Protein AF-A0A1E5G460-F1 (afdb_monomer_lite)

pLDDT: mean 75.81, std 13.48, range [31.16, 93.88]

Secondary structure (DSSP, 8-state):
--HHHHHHHTS------TTS---------PEEEEETTEEEEESSSEEEETTEEEE--S--SSPPP------HHHHHHHHHHHHHHHHHPPP-TT-PPPPHHHHHTS-HHHHHHHHHHHHTTTTTT-HHHHHHHHHHHHHHHSB-TT-TTSS--BGGGGT---------

Radius of gyration: 31.38 Å; chains: 1; bounding box: 75×72×68 Å

Organism: NCBI:txid766136

InterPro domains:
  IPR010809 Flagellar hook-associated protein 2, C-terminal [PF07195] (28-165)
  IPR040026 Flagellar hook-associated protein 2 [PTHR30288] (18-164)

Structure (mmCIF, N/CA/C/O backbone):
data_AF-A0A1E5G460-F1
#
_entry.id   AF-A0A1E5G460-F1
#
loop_
_atom_site.group_PDB
_atom_site.id
_atom_site.type_symbol
_atom_site.label_atom_id
_atom_site.label_alt_id
_atom_site.label_comp_id
_atom_site.label_asym_id
_atom_site.label_entity_id
_atom_site.label_seq_id
_atom_site.pdbx_PDB_ins_code
_atom_site.Cartn_x
_atom_site.Cartn_y
_atom_site.Cartn_z
_atom_site.occupancy
_atom_site.B_iso_or_equiv
_atom_site.auth_seq_id
_atom_site.auth_comp_id
_atom_site.auth_asym_id
_atom_site.auth_atom_id
_atom_site.pdbx_PDB_model_num
ATOM 1 N N . MET A 1 1 ? 39.760 -53.278 -5.864 1.00 54.59 1 MET A N 1
ATOM 2 C CA . MET A 1 1 ? 39.765 -51.921 -6.430 1.00 54.59 1 MET A CA 1
ATOM 3 C C . MET A 1 1 ? 40.763 -51.155 -5.604 1.00 54.59 1 MET A C 1
ATOM 5 O O . MET A 1 1 ? 40.630 -51.171 -4.387 1.00 54.59 1 MET A O 1
ATOM 9 N N . ASP A 1 2 ? 41.826 -50.698 -6.252 1.00 69.00 2 ASP A N 1
ATOM 10 C CA . ASP A 1 2 ? 42.875 -49.901 -5.620 1.00 69.00 2 ASP A CA 1
ATOM 11 C C . ASP A 1 2 ? 42.318 -48.498 -5.321 1.00 69.00 2 ASP A C 1
ATOM 13 O O . ASP A 1 2 ? 41.446 -48.017 -6.049 1.00 69.00 2 ASP A O 1
ATOM 17 N N . ASP A 1 3 ? 42.787 -47.845 -4.259 1.00 60.47 3 ASP A N 1
ATOM 18 C CA . ASP A 1 3 ? 42.348 -46.488 -3.896 1.00 60.47 3 ASP A CA 1
ATOM 19 C C . ASP A 1 3 ? 42.673 -45.487 -5.020 1.00 60.47 3 ASP A C 1
ATOM 21 O O . ASP A 1 3 ? 41.975 -44.487 -5.198 1.00 60.47 3 ASP A O 1
ATOM 25 N N . SER A 1 4 ? 43.689 -45.796 -5.833 1.00 60.88 4 SER A N 1
ATOM 26 C CA . SER A 1 4 ? 44.046 -45.034 -7.028 1.00 60.88 4 SER A CA 1
ATOM 27 C C . SER A 1 4 ? 42.964 -45.080 -8.121 1.00 60.88 4 SER A C 1
ATOM 29 O O . SER A 1 4 ? 42.708 -44.053 -8.746 1.00 60.88 4 SER A O 1
ATOM 31 N N . ASP A 1 5 ? 42.257 -46.199 -8.315 1.00 66.31 5 ASP A N 1
ATOM 32 C CA . ASP A 1 5 ? 41.191 -46.311 -9.328 1.00 66.31 5 ASP A CA 1
ATOM 33 C C . ASP A 1 5 ? 39.971 -45.458 -8.951 1.00 66.31 5 ASP A C 1
ATOM 35 O O . ASP A 1 5 ? 39.388 -44.777 -9.795 1.00 66.31 5 ASP A O 1
ATOM 39 N N . PHE A 1 6 ? 39.595 -45.435 -7.666 1.00 76.38 6 PHE A N 1
ATOM 40 C CA . PHE A 1 6 ? 38.429 -44.676 -7.203 1.00 76.38 6 PHE A CA 1
ATOM 41 C C . PHE A 1 6 ? 38.594 -43.162 -7.417 1.00 76.38 6 PHE A C 1
ATOM 43 O O . PHE A 1 6 ? 37.656 -42.482 -7.845 1.00 76.38 6 PHE A O 1
ATOM 50 N N . LEU A 1 7 ? 39.785 -42.624 -7.144 1.00 73.19 7 LEU A N 1
ATOM 51 C CA . LEU A 1 7 ? 40.051 -41.188 -7.263 1.00 73.19 7 LEU A CA 1
ATOM 52 C C . LEU A 1 7 ? 40.028 -40.703 -8.722 1.00 73.19 7 LEU A C 1
ATOM 54 O O . LEU A 1 7 ? 39.506 -39.618 -8.997 1.00 73.19 7 LEU A O 1
ATOM 58 N N . HIS A 1 8 ? 40.527 -41.518 -9.653 1.00 66.00 8 HIS A N 1
ATOM 59 C CA . HIS A 1 8 ? 40.584 -41.163 -11.070 1.00 66.00 8 HIS A CA 1
ATOM 60 C C . HIS A 1 8 ? 39.267 -41.441 -11.806 1.00 66.00 8 HIS A C 1
ATOM 62 O O . HIS A 1 8 ? 38.845 -40.621 -12.619 1.00 66.00 8 HIS A O 1
ATOM 68 N N . GLU A 1 9 ? 38.587 -42.554 -11.514 1.00 65.31 9 GLU A N 1
ATOM 69 C CA . GLU A 1 9 ? 37.419 -42.993 -12.291 1.00 65.31 9 GLU A CA 1
ATOM 70 C C . GLU A 1 9 ? 36.089 -42.447 -11.746 1.00 65.31 9 GLU A C 1
ATOM 72 O O . GLU A 1 9 ? 35.184 -42.128 -12.519 1.00 65.31 9 GLU A O 1
ATOM 77 N N . VAL A 1 10 ? 35.961 -42.287 -10.423 1.00 71.44 10 VAL A N 1
ATOM 78 C CA . VAL A 1 10 ? 34.700 -41.846 -9.795 1.00 71.44 10 VAL A CA 1
ATOM 79 C C . VAL A 1 10 ? 34.696 -40.347 -9.516 1.00 71.44 10 VAL A C 1
ATOM 81 O O . VAL A 1 10 ? 33.681 -39.681 -9.725 1.00 71.44 10 VAL A O 1
ATOM 84 N N . LEU A 1 11 ? 35.819 -39.805 -9.039 1.00 75.31 11 LEU A N 1
ATOM 85 C CA . LEU A 1 11 ? 35.929 -38.391 -8.666 1.00 75.31 11 LEU A CA 1
ATOM 86 C C . LEU A 1 11 ? 36.584 -37.518 -9.744 1.00 75.31 11 LEU A C 1
ATOM 88 O O . LEU A 1 11 ? 36.525 -36.294 -9.632 1.00 75.31 11 LEU A O 1
ATOM 92 N N . ASN A 1 12 ? 37.138 -38.125 -10.801 1.00 62.38 12 ASN A N 1
ATOM 93 C CA . ASN A 1 12 ? 37.747 -37.447 -11.950 1.00 62.38 12 ASN A CA 1
ATOM 94 C C . ASN A 1 12 ? 38.797 -36.390 -11.544 1.00 62.38 12 ASN A C 1
ATOM 96 O O . ASN A 1 12 ? 38.860 -35.296 -12.112 1.00 62.38 12 ASN A O 1
ATOM 100 N N . LEU A 1 13 ? 39.595 -36.702 -10.518 1.00 70.31 13 LEU A N 1
ATOM 101 C CA . LEU A 1 13 ? 40.701 -35.868 -10.054 1.00 70.31 13 LEU A CA 1
ATOM 102 C C . LEU A 1 13 ? 42.011 -36.453 -10.588 1.00 70.31 13 LEU A C 1
ATOM 104 O O . LEU A 1 13 ? 42.385 -37.557 -10.212 1.00 70.31 13 LEU A O 1
ATOM 108 N N . TYR A 1 14 ? 42.707 -35.715 -11.454 1.00 64.56 14 TYR A N 1
ATOM 109 C CA . TYR A 1 14 ? 44.036 -36.092 -11.943 1.00 64.56 14 TYR A CA 1
ATOM 110 C C . TYR A 1 14 ? 45.121 -35.450 -11.072 1.00 64.56 14 TYR A C 1
ATOM 112 O O . TYR A 1 14 ? 45.049 -34.252 -10.778 1.00 64.56 14 TYR A O 1
ATOM 120 N N . GLU A 1 15 ? 46.139 -36.223 -10.678 1.00 56.81 15 GLU A N 1
ATOM 121 C CA . GLU A 1 15 ? 47.341 -35.668 -10.051 1.00 56.81 15 GLU A CA 1
ATOM 122 C C . GLU A 1 15 ? 48.044 -34.711 -11.024 1.00 56.81 15 GLU A C 1
ATOM 124 O O . GLU A 1 15 ? 48.461 -35.088 -12.121 1.00 56.81 15 GLU A O 1
ATOM 129 N N . VAL A 1 16 ? 48.174 -33.446 -10.618 1.00 56.09 16 VAL A N 1
ATOM 130 C CA . VAL A 1 16 ? 48.884 -32.425 -11.392 1.00 56.09 16 VAL A CA 1
ATOM 131 C C . VAL A 1 16 ? 50.385 -32.666 -11.242 1.00 56.09 16 VAL A C 1
ATOM 133 O O . VAL A 1 16 ? 51.010 -32.202 -10.289 1.00 56.09 16 VAL A O 1
ATOM 136 N N . ASN A 1 17 ? 50.978 -33.387 -12.191 1.00 52.09 17 ASN A N 1
ATOM 137 C CA . ASN A 1 17 ? 52.426 -33.386 -12.371 1.00 52.09 17 ASN A CA 1
ATOM 138 C C . ASN A 1 17 ? 52.837 -32.074 -13.052 1.00 52.09 17 ASN A C 1
ATOM 140 O O . ASN A 1 17 ? 52.252 -31.679 -14.059 1.00 52.09 17 ASN A O 1
ATOM 144 N N . ASN A 1 18 ? 53.821 -31.381 -12.472 1.00 57.59 18 ASN A N 1
ATOM 145 C CA . ASN A 1 18 ? 54.320 -30.072 -12.911 1.00 57.59 18 ASN A CA 1
ATOM 146 C C . ASN A 1 18 ? 54.951 -30.123 -14.319 1.00 57.59 18 ASN A C 1
ATOM 148 O O . ASN A 1 18 ? 56.177 -30.060 -14.435 1.00 57.59 18 ASN A O 1
ATOM 152 N N . GLY A 1 19 ? 54.147 -30.213 -15.386 1.00 59.69 19 GLY A N 1
ATOM 153 C CA . GLY A 1 19 ? 54.704 -30.163 -16.735 1.00 59.69 19 GLY A CA 1
ATOM 154 C C . GLY A 1 19 ? 53.844 -30.426 -17.973 1.00 59.69 19 GLY A C 1
ATOM 155 O O . GLY A 1 19 ? 54.460 -30.358 -19.022 1.00 59.69 19 GLY A O 1
ATOM 156 N N . ASP A 1 20 ? 52.524 -30.675 -17.941 1.00 54.53 20 ASP A N 1
ATOM 157 C CA . ASP A 1 20 ? 51.725 -30.795 -19.187 1.00 54.53 20 ASP A CA 1
ATOM 158 C C . ASP A 1 20 ? 50.230 -30.404 -19.044 1.00 54.53 20 ASP A C 1
ATOM 160 O O . ASP A 1 20 ? 49.677 -30.416 -17.947 1.00 54.53 20 ASP A O 1
ATOM 164 N N . GLU A 1 21 ? 49.656 -30.016 -20.196 1.00 54.19 21 GLU A N 1
ATOM 165 C CA . GLU A 1 21 ? 48.384 -29.350 -20.577 1.00 54.19 21 GLU A CA 1
ATOM 166 C C . GLU A 1 21 ? 47.180 -29.263 -19.596 1.00 54.19 21 GLU A C 1
ATOM 168 O O . GLU A 1 21 ? 46.884 -30.168 -18.815 1.00 54.19 21 GLU A O 1
ATOM 173 N N . PRO A 1 22 ? 46.420 -28.148 -19.664 1.00 51.78 22 PRO A N 1
ATOM 174 C CA . PRO A 1 22 ? 45.596 -27.651 -18.579 1.00 51.78 22 PR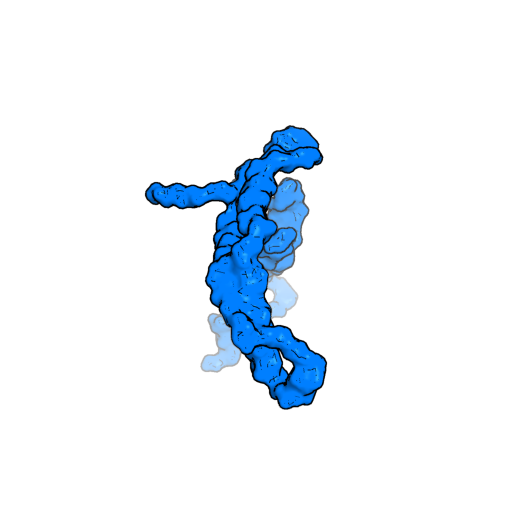O A CA 1
ATOM 175 C C . PRO A 1 22 ? 44.337 -28.490 -18.374 1.00 51.78 22 PRO A C 1
ATOM 177 O O . PRO A 1 22 ? 43.477 -28.621 -19.247 1.00 51.78 22 PRO A O 1
ATOM 180 N N . VAL A 1 23 ? 44.157 -28.935 -17.133 1.00 54.69 23 VAL A N 1
ATOM 181 C CA . VAL A 1 23 ? 42.831 -29.214 -16.583 1.00 54.69 23 VAL A CA 1
ATOM 182 C C . VAL A 1 23 ? 41.963 -27.984 -16.870 1.00 54.69 23 VAL A C 1
ATOM 184 O O . VAL A 1 23 ? 42.387 -26.864 -16.574 1.00 54.69 23 VAL A O 1
ATOM 187 N N . ASN A 1 24 ? 40.778 -28.164 -17.463 1.00 53.12 24 ASN A N 1
ATOM 188 C CA . ASN A 1 24 ? 39.830 -27.077 -17.730 1.00 53.12 24 ASN A CA 1
ATOM 189 C C . ASN A 1 24 ? 39.301 -26.492 -16.406 1.00 53.12 24 ASN A C 1
ATOM 191 O O . ASN A 1 24 ? 38.153 -26.701 -16.017 1.00 53.12 24 ASN A O 1
ATOM 195 N N . TYR A 1 25 ? 40.140 -25.733 -15.705 1.00 52.34 25 TYR A N 1
ATOM 196 C CA . TYR A 1 25 ? 39.736 -24.835 -14.644 1.00 52.34 25 TYR A CA 1
ATOM 197 C C . TYR A 1 25 ? 38.975 -23.689 -15.299 1.00 52.34 25 TYR A C 1
ATOM 199 O O . TYR A 1 25 ? 39.552 -22.723 -15.804 1.00 52.34 25 TYR A O 1
ATOM 207 N N . SER A 1 26 ? 37.648 -23.780 -15.297 1.00 63.94 26 SER A N 1
ATOM 208 C CA . SER A 1 26 ? 36.841 -22.593 -15.539 1.00 63.94 26 SER A CA 1
ATOM 209 C C . SER A 1 26 ? 36.923 -21.718 -14.295 1.00 63.94 26 SER A C 1
ATOM 211 O O . SER A 1 26 ? 36.175 -21.912 -13.338 1.00 63.94 26 SER A O 1
ATOM 213 N N . ASN A 1 27 ? 37.833 -20.745 -14.309 1.00 74.06 27 ASN A N 1
ATOM 214 C CA . ASN A 1 27 ? 37.870 -19.697 -13.293 1.00 74.06 27 ASN A CA 1
ATOM 215 C C . ASN A 1 27 ? 36.474 -19.077 -13.131 1.00 74.06 27 ASN A C 1
ATOM 217 O O . ASN A 1 27 ? 35.773 -18.840 -14.121 1.00 74.06 27 ASN A O 1
ATOM 221 N N . GLY A 1 28 ? 36.078 -18.794 -11.888 1.00 73.12 28 GLY A N 1
ATOM 222 C CA . GLY A 1 28 ? 34.848 -18.058 -11.613 1.00 73.12 28 GLY A CA 1
ATOM 223 C C . GLY A 1 28 ? 34.894 -16.696 -12.305 1.00 73.12 28 GLY A C 1
ATOM 224 O O . GLY A 1 28 ? 35.841 -15.932 -12.120 1.00 73.12 28 GLY A O 1
ATOM 225 N N . LYS A 1 29 ? 33.890 -16.401 -13.132 1.00 85.75 29 LYS A N 1
ATOM 226 C CA . LYS A 1 29 ? 33.764 -15.118 -13.830 1.00 85.75 29 LYS A CA 1
ATOM 227 C C . LYS A 1 29 ? 32.647 -14.311 -13.188 1.00 85.75 29 LYS A C 1
ATOM 229 O O . LYS A 1 29 ? 31.577 -14.850 -12.917 1.00 85.75 29 LYS A O 1
ATOM 234 N N . ASN A 1 30 ? 32.887 -13.018 -12.986 1.00 89.75 30 ASN A N 1
ATOM 235 C CA . ASN A 1 30 ? 31.827 -12.096 -12.596 1.00 89.75 30 ASN A CA 1
ATOM 236 C C . ASN A 1 30 ? 30.769 -12.040 -13.709 1.00 89.75 30 ASN A C 1
ATOM 238 O O . ASN A 1 30 ? 31.102 -12.021 -14.897 1.00 89.75 30 ASN A O 1
ATOM 242 N N . ALA A 1 31 ? 29.499 -11.979 -13.325 1.00 87.00 31 ALA A N 1
ATOM 243 C CA . ALA A 1 31 ? 28.405 -11.692 -14.235 1.00 87.00 31 ALA A CA 1
ATOM 244 C C . ALA A 1 31 ? 28.504 -10.229 -14.677 1.00 87.00 31 ALA A C 1
ATOM 246 O O . ALA A 1 31 ? 28.423 -9.335 -13.836 1.00 87.00 31 ALA A O 1
ATOM 247 N N . LYS A 1 32 ? 28.685 -9.987 -15.978 1.00 89.25 32 LYS A N 1
ATOM 248 C CA . LYS A 1 32 ? 28.737 -8.649 -16.583 1.00 89.25 32 LYS A CA 1
ATOM 249 C C . LYS A 1 32 ? 27.412 -8.341 -17.266 1.00 89.25 32 LYS A C 1
ATOM 251 O O . LYS A 1 32 ? 26.897 -9.187 -17.994 1.00 89.25 32 LYS A O 1
ATOM 256 N N . PHE A 1 33 ? 26.865 -7.155 -17.036 1.00 85.69 33 PHE A N 1
ATOM 257 C CA . PHE A 1 33 ? 25.590 -6.739 -17.617 1.00 85.69 33 PHE A CA 1
ATOM 258 C C . PHE A 1 33 ? 25.499 -5.218 -17.729 1.00 85.69 33 PHE A C 1
ATOM 260 O O . PHE A 1 33 ? 26.227 -4.480 -17.064 1.00 85.69 33 PHE A O 1
ATOM 267 N N . VAL A 1 34 ? 24.581 -4.755 -18.573 1.00 83.06 34 VAL A N 1
ATOM 268 C CA . VAL A 1 34 ? 24.272 -3.336 -18.754 1.00 83.06 34 VAL A CA 1
ATOM 269 C C . VAL A 1 34 ? 22.950 -3.036 -18.057 1.00 83.06 34 VAL A C 1
ATOM 271 O O . VAL A 1 34 ? 21.932 -3.646 -18.380 1.00 83.06 34 VAL A O 1
ATOM 274 N N . LEU A 1 35 ? 22.949 -2.090 -17.118 1.00 82.12 35 LEU A N 1
ATOM 275 C CA . LEU A 1 35 ? 21.737 -1.597 -16.461 1.00 82.12 35 LEU A CA 1
ATOM 276 C C . LEU A 1 35 ? 21.559 -0.114 -16.789 1.00 82.12 35 LEU A C 1
ATOM 278 O O . LEU A 1 35 ? 22.407 0.699 -16.436 1.00 82.12 35 LEU A O 1
ATOM 282 N N . ASN A 1 36 ? 20.462 0.246 -17.461 1.00 77.50 36 ASN A N 1
ATOM 283 C CA . ASN A 1 36 ? 20.169 1.628 -17.875 1.00 77.50 36 ASN A CA 1
ATOM 284 C C . ASN A 1 36 ? 21.327 2.306 -18.643 1.00 77.50 36 ASN A C 1
ATOM 286 O O . ASN A 1 36 ? 21.594 3.489 -18.460 1.00 77.50 36 ASN A O 1
ATOM 290 N N . GLY A 1 37 ? 22.037 1.544 -19.483 1.00 78.94 37 GLY A N 1
ATOM 291 C CA . GLY A 1 37 ? 23.189 2.025 -20.257 1.00 78.94 37 GLY A CA 1
ATOM 292 C C . GLY A 1 37 ? 24.525 2.030 -19.504 1.00 78.94 37 GLY A C 1
ATOM 293 O O . GLY A 1 37 ? 25.546 2.344 -20.107 1.00 78.94 37 GLY A O 1
ATOM 294 N N . LEU A 1 38 ? 24.544 1.656 -18.221 1.00 76.38 38 LEU A N 1
ATOM 295 C CA . LEU A 1 38 ? 25.765 1.540 -17.425 1.00 76.38 38 LEU A CA 1
ATOM 296 C C . LEU A 1 38 ? 26.255 0.088 -17.383 1.00 76.38 38 LEU A C 1
ATOM 298 O O . LEU A 1 38 ? 25.546 -0.795 -16.896 1.00 76.38 38 LEU A O 1
ATOM 302 N N . GLU A 1 39 ? 27.480 -0.154 -17.848 1.00 87.50 39 GLU A N 1
ATOM 303 C CA . GLU A 1 39 ? 28.162 -1.440 -17.683 1.00 87.50 39 GLU A CA 1
ATOM 304 C C . GLU A 1 39 ? 28.532 -1.676 -16.215 1.00 87.50 39 GLU A C 1
ATOM 306 O O . GLU A 1 39 ? 29.131 -0.829 -15.548 1.00 87.50 39 GLU A O 1
ATOM 311 N N . THR A 1 40 ? 28.173 -2.843 -15.689 1.00 86.00 40 THR A N 1
ATOM 312 C CA . THR A 1 40 ? 28.490 -3.233 -14.316 1.00 86.00 40 THR A CA 1
ATOM 313 C C . THR A 1 40 ? 28.731 -4.737 -14.214 1.00 86.00 40 THR A C 1
ATOM 315 O O . THR A 1 40 ? 28.442 -5.501 -15.137 1.00 86.00 40 THR A O 1
ATOM 318 N N . GLU A 1 41 ? 29.275 -5.175 -13.078 1.00 91.31 41 GLU A N 1
ATOM 319 C CA . GLU A 1 41 ? 29.542 -6.585 -12.821 1.00 91.31 41 GLU A CA 1
ATOM 320 C C . GLU A 1 41 ? 29.217 -7.019 -11.389 1.00 91.31 41 GLU A C 1
ATOM 322 O O . GLU A 1 41 ? 29.258 -6.223 -10.445 1.00 91.31 41 GLU A O 1
ATOM 327 N N . ARG A 1 42 ? 28.872 -8.296 -11.209 1.00 90.62 42 ARG A N 1
ATOM 328 C CA . ARG A 1 42 ? 28.595 -8.908 -9.902 1.00 90.62 42 ARG A CA 1
ATOM 329 C C . ARG A 1 42 ? 29.287 -10.257 -9.785 1.00 90.62 42 ARG A C 1
ATOM 331 O O . ARG A 1 42 ? 29.380 -11.003 -10.749 1.00 90.62 42 ARG A O 1
ATOM 338 N N . LYS A 1 43 ? 29.742 -10.589 -8.576 1.00 91.69 43 LYS A N 1
ATOM 339 C CA . LYS A 1 43 ? 30.388 -11.883 -8.286 1.00 91.69 43 LYS A CA 1
ATOM 340 C C . LYS A 1 43 ? 29.410 -13.066 -8.316 1.00 91.69 43 LYS A C 1
ATOM 342 O O . LYS A 1 43 ? 29.845 -14.205 -8.403 1.00 91.69 43 LYS A O 1
ATOM 347 N N . ALA A 1 44 ? 28.109 -12.793 -8.217 1.00 90.31 44 ALA A N 1
ATOM 348 C CA . ALA A 1 44 ? 27.042 -13.786 -8.184 1.00 90.31 44 ALA A CA 1
ATOM 349 C C . ALA A 1 44 ? 25.974 -13.479 -9.241 1.00 90.31 44 ALA A C 1
ATOM 351 O O . ALA A 1 44 ? 25.777 -12.322 -9.614 1.00 90.31 44 ALA A O 1
ATOM 352 N N . ASN A 1 45 ? 25.260 -14.522 -9.672 1.00 86.75 45 ASN A N 1
ATOM 353 C CA . ASN A 1 45 ? 24.151 -14.421 -10.629 1.00 86.75 45 ASN A CA 1
ATOM 354 C C . ASN A 1 45 ? 22.834 -13.967 -9.982 1.00 86.75 45 ASN A C 1
ATOM 356 O O . ASN A 1 45 ? 21.912 -13.594 -10.700 1.00 86.75 45 ASN A O 1
ATOM 360 N N . VAL A 1 46 ? 22.752 -13.994 -8.648 1.00 89.44 46 VAL A N 1
ATOM 361 C CA . VAL A 1 46 ? 21.640 -13.445 -7.864 1.00 89.44 46 VAL A CA 1
ATOM 362 C C . VAL A 1 46 ? 22.153 -12.236 -7.096 1.00 89.44 46 VAL A C 1
ATOM 364 O O . VAL A 1 46 ? 23.141 -12.341 -6.365 1.00 89.44 46 VAL A O 1
ATOM 367 N N . PHE A 1 47 ? 21.528 -11.079 -7.288 1.00 87.88 47 PHE A N 1
ATOM 368 C CA . PHE A 1 47 ? 21.929 -9.839 -6.627 1.00 87.88 47 PHE A CA 1
ATOM 369 C C . PHE A 1 47 ? 20.781 -8.836 -6.562 1.00 87.88 47 PHE A C 1
ATOM 371 O O . PHE A 1 47 ? 19.877 -8.853 -7.389 1.00 87.88 47 PHE A O 1
ATOM 378 N N . THR A 1 48 ? 20.867 -7.896 -5.624 1.00 84.44 48 THR A N 1
ATOM 379 C CA . THR A 1 48 ? 19.848 -6.858 -5.431 1.00 84.44 48 THR A CA 1
ATOM 380 C C . THR A 1 48 ? 20.375 -5.491 -5.853 1.00 84.44 48 THR A C 1
ATOM 382 O O . THR A 1 48 ? 21.478 -5.099 -5.466 1.00 84.44 48 THR A O 1
ATOM 385 N N . ILE A 1 49 ? 19.588 -4.744 -6.633 1.00 80.00 49 ILE A N 1
ATOM 386 C CA . ILE A 1 49 ? 19.857 -3.340 -6.987 1.00 80.00 49 ILE A CA 1
ATOM 387 C C . ILE A 1 49 ? 18.581 -2.536 -6.745 1.00 80.00 49 ILE A C 1
ATOM 389 O O . ILE A 1 49 ? 17.520 -2.893 -7.249 1.00 80.00 49 ILE A O 1
ATOM 393 N N . SER A 1 50 ? 18.685 -1.456 -5.964 1.00 78.25 50 SER A N 1
ATOM 394 C CA . SER A 1 50 ? 17.566 -0.547 -5.659 1.00 78.25 50 SER A CA 1
ATOM 395 C C . SER A 1 50 ? 16.303 -1.259 -5.146 1.00 78.25 50 SER A C 1
ATOM 397 O O . SER A 1 50 ? 15.189 -0.883 -5.492 1.00 78.25 50 SER A O 1
ATOM 399 N N . GLY A 1 51 ? 16.477 -2.314 -4.340 1.00 74.88 51 GLY A N 1
ATOM 400 C CA . GLY A 1 51 ? 15.374 -3.090 -3.758 1.00 74.88 51 GLY A CA 1
ATOM 401 C C . GLY A 1 51 ? 14.751 -4.148 -4.677 1.00 74.88 51 GLY A C 1
ATOM 402 O O . GLY A 1 51 ? 13.823 -4.827 -4.250 1.00 74.88 51 GLY A O 1
ATOM 403 N N . VAL A 1 52 ? 15.260 -4.328 -5.900 1.00 78.00 52 VAL A N 1
ATOM 404 C CA . VAL A 1 52 ? 14.837 -5.391 -6.826 1.00 78.00 52 VAL A CA 1
ATOM 405 C C . VAL A 1 52 ? 15.893 -6.494 -6.849 1.00 78.00 52 VAL A C 1
ATOM 407 O O . VAL A 1 52 ? 17.073 -6.206 -7.059 1.00 78.00 52 VAL A O 1
ATOM 410 N N . GLU A 1 53 ? 15.480 -7.743 -6.627 1.00 86.25 53 GLU A N 1
ATOM 411 C CA . GLU A 1 53 ? 16.332 -8.924 -6.793 1.00 86.25 53 GLU A CA 1
ATOM 412 C C . GLU A 1 53 ? 16.370 -9.337 -8.269 1.00 86.25 53 GLU A C 1
ATOM 414 O O . GLU A 1 53 ? 15.342 -9.549 -8.911 1.00 86.25 53 GLU A O 1
ATOM 419 N N . TYR A 1 54 ? 17.576 -9.459 -8.806 1.00 83.38 54 TYR A N 1
ATOM 420 C CA . TYR A 1 54 ? 17.848 -9.904 -10.161 1.00 83.38 54 TYR A CA 1
ATOM 421 C C . TYR A 1 54 ? 18.471 -11.290 -10.107 1.00 83.38 54 TYR A C 1
ATOM 423 O O . TYR A 1 54 ? 19.429 -11.518 -9.373 1.00 83.38 54 TYR A O 1
ATOM 431 N N . THR A 1 55 ? 17.950 -12.199 -10.930 1.00 90.06 55 THR A N 1
ATOM 432 C CA . THR A 1 55 ? 18.541 -13.518 -11.170 1.00 90.06 55 THR A CA 1
ATOM 433 C C . THR A 1 55 ? 18.908 -13.637 -12.644 1.00 90.06 55 THR A C 1
ATOM 435 O O . THR A 1 55 ? 18.030 -13.769 -13.500 1.00 90.06 55 THR A O 1
ATOM 438 N N . ILE A 1 56 ? 20.203 -13.603 -12.952 1.00 88.00 56 ILE A N 1
ATOM 439 C CA . ILE A 1 56 ? 20.721 -13.809 -14.307 1.00 88.00 56 ILE A CA 1
ATOM 440 C C . ILE A 1 56 ? 20.744 -15.310 -14.598 1.00 88.00 56 ILE A C 1
ATOM 442 O O . ILE A 1 56 ? 21.454 -16.068 -13.940 1.00 88.00 56 ILE A O 1
ATOM 446 N N . LYS A 1 57 ? 19.959 -15.740 -15.592 1.00 87.56 57 LYS A N 1
ATOM 447 C CA . LYS A 1 57 ? 19.848 -17.155 -15.992 1.00 87.56 57 LYS A CA 1
ATOM 448 C C . LYS A 1 57 ? 20.587 -17.487 -17.288 1.00 87.56 57 LYS A C 1
ATOM 450 O O . LYS A 1 57 ? 21.044 -18.612 -17.444 1.00 87.56 57 LYS A O 1
ATOM 455 N N . ALA A 1 58 ? 20.681 -16.534 -18.212 1.00 86.94 58 ALA A N 1
ATOM 456 C CA . ALA A 1 58 ? 21.300 -16.713 -19.522 1.00 86.94 58 ALA A CA 1
ATOM 457 C C . ALA A 1 58 ? 21.770 -15.366 -20.092 1.00 86.94 58 ALA A C 1
ATOM 459 O O . ALA A 1 58 ? 21.329 -14.309 -19.637 1.00 86.94 58 ALA A O 1
ATOM 460 N N . VAL A 1 59 ? 22.649 -15.422 -21.094 1.00 87.44 59 VAL A N 1
ATOM 461 C CA . VAL A 1 59 ? 23.051 -14.255 -21.893 1.00 87.44 59 VAL A CA 1
ATOM 462 C C . VAL A 1 59 ? 21.900 -13.874 -22.826 1.00 87.44 59 VAL A C 1
ATOM 464 O O . VAL A 1 59 ? 21.238 -14.749 -23.379 1.00 87.44 59 VAL A O 1
ATOM 467 N N . THR A 1 60 ? 21.646 -12.577 -22.983 1.00 85.00 60 THR A N 1
ATOM 468 C CA . THR A 1 60 ? 20.568 -12.051 -23.829 1.00 85.00 60 THR A CA 1
ATOM 469 C C . THR A 1 60 ? 21.150 -11.239 -24.979 1.00 85.00 60 THR A C 1
ATOM 471 O O . THR A 1 60 ? 21.943 -10.333 -24.734 1.00 85.00 60 THR A O 1
ATOM 474 N N . ASP A 1 61 ? 20.710 -11.507 -26.209 1.00 82.50 61 ASP A N 1
ATOM 475 C CA . ASP A 1 61 ? 21.133 -10.747 -27.400 1.00 82.50 61 ASP A CA 1
ATOM 476 C C . ASP A 1 61 ? 20.407 -9.397 -27.531 1.00 82.50 61 ASP A C 1
ATOM 478 O O . ASP A 1 61 ? 20.906 -8.466 -28.157 1.00 82.50 61 ASP A O 1
ATOM 482 N N . ASN A 1 62 ? 19.227 -9.280 -26.911 1.00 80.88 62 ASN A N 1
ATOM 483 C CA . ASN A 1 62 ? 18.407 -8.071 -26.896 1.00 80.88 62 ASN A CA 1
ATOM 484 C C . ASN A 1 62 ? 18.228 -7.550 -25.466 1.00 80.88 62 ASN A C 1
ATOM 486 O O . ASN A 1 62 ? 18.214 -8.324 -24.507 1.00 80.88 62 ASN A O 1
ATOM 490 N N . ALA A 1 63 ? 18.047 -6.234 -25.330 1.00 77.69 63 ALA A N 1
ATOM 491 C CA . ALA A 1 63 ? 17.800 -5.605 -24.038 1.00 77.69 63 ALA A CA 1
ATOM 492 C C . ALA A 1 63 ? 16.498 -6.130 -23.407 1.00 77.69 63 ALA A C 1
ATOM 494 O O . ALA A 1 63 ? 15.444 -6.140 -24.042 1.00 77.69 63 ALA A O 1
ATOM 495 N N . VAL A 1 64 ? 16.572 -6.533 -22.137 1.00 77.69 64 VAL A N 1
ATOM 496 C CA . VAL A 1 64 ? 15.410 -6.954 -21.347 1.00 77.69 64 VAL A CA 1
ATOM 497 C C . VAL A 1 64 ? 14.905 -5.769 -20.537 1.00 77.69 64 VAL A C 1
ATOM 499 O O . VAL A 1 64 ? 15.643 -5.186 -19.743 1.00 77.69 64 VAL A O 1
ATOM 502 N N . THR A 1 65 ? 13.633 -5.417 -20.710 1.00 74.81 65 THR A N 1
ATOM 503 C CA . THR A 1 65 ? 12.983 -4.388 -19.895 1.00 74.81 65 THR A CA 1
ATOM 504 C C . THR A 1 65 ? 12.443 -5.011 -18.615 1.00 74.81 65 THR A C 1
ATOM 506 O O . THR A 1 65 ? 11.548 -5.851 -18.654 1.00 74.81 65 THR A O 1
ATOM 509 N N . VAL A 1 66 ? 12.971 -4.573 -17.473 1.00 65.50 66 VAL A N 1
ATOM 510 C CA . VAL A 1 66 ? 12.431 -4.907 -16.153 1.00 65.50 66 VAL A CA 1
ATOM 511 C C . VAL A 1 66 ? 11.615 -3.717 -15.666 1.00 65.50 66 VAL A C 1
ATOM 513 O O . VAL A 1 66 ? 12.164 -2.650 -15.402 1.00 65.50 66 VAL A O 1
ATOM 516 N N . SER A 1 67 ? 10.300 -3.894 -15.559 1.00 65.00 67 SER A N 1
ATOM 517 C CA . SER A 1 67 ? 9.394 -2.904 -14.975 1.00 65.00 67 SER A CA 1
ATOM 518 C C . SER A 1 67 ? 8.888 -3.404 -13.627 1.00 65.00 67 SER A C 1
ATOM 520 O O . SER A 1 67 ? 8.292 -4.478 -13.553 1.00 65.00 67 SER A O 1
ATOM 522 N N . SER A 1 68 ? 9.092 -2.613 -12.577 1.00 58.06 68 SER A N 1
ATOM 523 C CA . SER A 1 68 ? 8.408 -2.801 -11.300 1.00 58.06 68 SER A CA 1
ATOM 524 C C . SER A 1 68 ? 7.249 -1.817 -11.238 1.00 58.06 68 SER A C 1
ATOM 526 O O . SER A 1 68 ? 7.460 -0.612 -11.363 1.00 58.06 68 SER A O 1
ATOM 528 N N . VAL A 1 69 ? 6.034 -2.333 -11.081 1.00 62.22 69 VAL A N 1
ATOM 529 C CA . VAL A 1 69 ? 4.838 -1.526 -10.842 1.00 62.22 69 VAL A CA 1
ATOM 530 C C . VAL A 1 69 ? 4.390 -1.834 -9.422 1.00 62.22 69 VAL A C 1
ATOM 532 O O . VAL A 1 69 ? 4.182 -2.999 -9.082 1.00 62.22 69 VAL A O 1
ATOM 535 N N . SER A 1 70 ? 4.271 -0.817 -8.569 1.00 62.47 70 SER A N 1
ATOM 536 C CA . SER A 1 70 ? 3.671 -1.014 -7.251 1.00 62.47 70 SER A CA 1
ATOM 537 C C . SER A 1 70 ? 2.188 -1.329 -7.419 1.00 62.47 70 SER A C 1
ATOM 539 O O . SER A 1 70 ? 1.476 -0.555 -8.056 1.00 62.47 70 SER A O 1
ATOM 541 N N . ASP A 1 71 ? 1.730 -2.432 -6.826 1.00 68.06 71 ASP A N 1
ATOM 542 C CA . ASP A 1 71 ? 0.318 -2.818 -6.798 1.00 68.06 71 ASP A CA 1
ATOM 543 C C . ASP A 1 71 ? -0.465 -1.877 -5.871 1.00 68.06 71 ASP A C 1
ATOM 545 O O . ASP A 1 71 ? -0.643 -2.111 -4.670 1.00 68.06 71 ASP A O 1
ATOM 549 N N . THR A 1 72 ? -0.871 -0.741 -6.427 1.00 69.38 72 THR A N 1
ATOM 550 C CA . THR A 1 72 ? -1.619 0.282 -5.704 1.00 69.38 72 THR A CA 1
ATOM 551 C C . THR A 1 72 ? -3.046 -0.124 -5.405 1.00 69.38 72 THR A C 1
ATOM 553 O O . THR A 1 72 ? -3.599 0.366 -4.422 1.00 69.38 72 THR A O 1
ATOM 556 N N . ASP A 1 73 ? -3.613 -1.053 -6.174 1.00 71.06 73 ASP A N 1
ATOM 557 C CA . ASP A 1 73 ? -4.935 -1.608 -5.901 1.00 71.06 73 ASP A CA 1
ATOM 558 C C . ASP A 1 73 ? -4.902 -2.444 -4.617 1.00 71.06 73 ASP A C 1
ATOM 560 O O . ASP A 1 73 ? -5.711 -2.215 -3.719 1.00 71.06 73 ASP A O 1
ATOM 564 N N . ALA A 1 74 ? -3.908 -3.324 -4.448 1.00 77.94 74 ALA A N 1
ATOM 565 C CA . ALA A 1 74 ? -3.765 -4.111 -3.221 1.00 77.94 74 ALA A CA 1
ATOM 566 C C . ALA A 1 74 ? -3.535 -3.238 -1.974 1.00 77.94 74 ALA A C 1
ATOM 568 O O . ALA A 1 74 ? -4.044 -3.539 -0.890 1.00 77.94 74 ALA A O 1
ATOM 569 N N . ILE A 1 75 ? -2.767 -2.152 -2.104 1.00 76.94 75 ILE A N 1
ATOM 570 C CA . ILE A 1 75 ? -2.557 -1.189 -1.011 1.00 76.94 75 ILE A CA 1
ATOM 571 C C . ILE A 1 75 ? -3.863 -0.449 -0.700 1.00 76.94 75 ILE A C 1
ATOM 573 O O . ILE A 1 75 ? -4.249 -0.347 0.467 1.00 76.94 75 ILE A O 1
ATOM 577 N N . PHE A 1 76 ? -4.564 0.027 -1.730 1.00 79.50 76 PHE A N 1
ATOM 578 C CA . PHE A 1 76 ? -5.842 0.712 -1.583 1.00 79.50 76 PHE A CA 1
ATOM 579 C C . PHE A 1 76 ? -6.896 -0.188 -0.929 1.00 79.50 76 PHE A C 1
ATOM 581 O O . PHE A 1 76 ? -7.575 0.245 0.001 1.00 79.50 76 PHE A O 1
ATOM 588 N N . ASP A 1 77 ? -7.005 -1.448 -1.351 1.00 83.75 77 ASP A N 1
ATOM 589 C CA . ASP A 1 77 ? -7.964 -2.405 -0.799 1.00 83.75 77 ASP A CA 1
ATOM 590 C C . ASP A 1 77 ? -7.679 -2.729 0.670 1.00 83.75 77 ASP A C 1
ATOM 592 O O . ASP A 1 77 ? -8.615 -2.806 1.471 1.00 83.75 77 ASP A O 1
ATOM 596 N N . LYS A 1 78 ? -6.404 -2.831 1.068 1.00 86.56 78 LYS A N 1
ATOM 597 C CA . LYS A 1 78 ? -6.023 -2.967 2.486 1.00 86.56 78 LYS A CA 1
ATOM 598 C C . LYS A 1 78 ? -6.460 -1.757 3.309 1.00 86.56 78 LYS A C 1
ATOM 600 O O . LYS A 1 78 ? -7.037 -1.923 4.382 1.00 86.56 78 LYS A O 1
ATOM 605 N N . ILE A 1 79 ? -6.223 -0.548 2.802 1.00 83.62 79 ILE A N 1
ATOM 606 C CA . ILE A 1 79 ? -6.595 0.695 3.493 1.00 83.62 79 ILE A CA 1
ATOM 607 C C . ILE A 1 79 ? -8.117 0.834 3.561 1.00 83.62 79 ILE A C 1
ATOM 609 O O . ILE A 1 79 ? -8.661 1.152 4.616 1.00 83.62 79 ILE A O 1
ATOM 613 N N . LYS A 1 80 ? -8.826 0.519 2.474 1.00 84.88 80 LYS A N 1
ATOM 614 C CA . LYS A 1 80 ? -10.290 0.456 2.437 1.00 84.88 80 LYS A CA 1
ATOM 615 C C . LYS A 1 80 ? -10.834 -0.545 3.453 1.00 84.88 80 LYS A C 1
ATOM 617 O O . LYS A 1 80 ? -11.794 -0.223 4.149 1.00 84.88 80 LYS A O 1
ATOM 622 N N . GLY A 1 81 ? -10.235 -1.732 3.545 1.00 87.25 81 GLY A N 1
ATOM 623 C CA . GLY A 1 81 ? -10.587 -2.745 4.540 1.00 87.25 81 GLY A CA 1
ATOM 624 C C . GLY A 1 81 ? -10.463 -2.202 5.960 1.00 87.25 81 GLY A C 1
ATOM 625 O O . GLY A 1 81 ? -11.443 -2.211 6.701 1.00 87.25 81 GLY A O 1
ATOM 626 N N . PHE A 1 82 ? -9.304 -1.631 6.289 1.00 87.56 82 PHE A N 1
ATOM 627 C CA . PHE A 1 82 ? -9.038 -1.032 7.597 1.00 87.56 82 PHE A CA 1
ATOM 628 C C . PHE A 1 82 ? -10.006 0.113 7.942 1.00 87.56 82 PHE A C 1
ATOM 630 O O . PHE A 1 82 ? -10.574 0.150 9.034 1.00 87.56 82 PHE A O 1
ATOM 637 N N . VAL A 1 83 ? -10.235 1.041 7.007 1.00 85.12 83 VAL A N 1
ATOM 638 C CA . VAL A 1 83 ? -11.150 2.178 7.205 1.00 85.12 83 VAL A CA 1
ATOM 639 C C . VAL A 1 83 ? -12.582 1.692 7.426 1.00 85.12 83 VAL A C 1
ATOM 641 O O . VAL A 1 83 ? -13.242 2.136 8.365 1.00 85.12 83 VAL A O 1
ATOM 644 N N . ASN A 1 84 ? -13.060 0.753 6.607 1.00 84.50 84 ASN A N 1
ATOM 645 C CA . ASN A 1 84 ? -14.402 0.194 6.759 1.00 84.50 84 ASN A CA 1
ATOM 646 C C . ASN A 1 84 ? -14.561 -0.549 8.087 1.00 84.50 84 ASN A C 1
ATOM 648 O O . ASN A 1 84 ? -15.582 -0.382 8.751 1.00 84.50 84 ASN A O 1
ATOM 652 N N . GLU A 1 85 ? -13.555 -1.327 8.491 1.00 87.25 85 GLU A N 1
A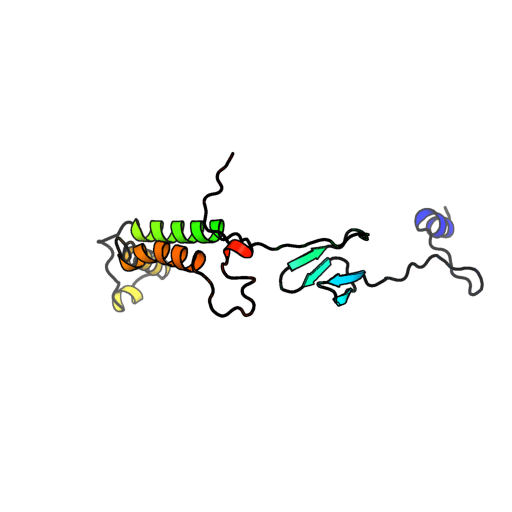TOM 653 C CA . GLU A 1 85 ? -13.543 -2.023 9.777 1.00 87.25 85 GLU A CA 1
ATOM 654 C C . GLU A 1 85 ? -13.710 -1.031 10.933 1.00 87.25 85 GLU A C 1
ATOM 656 O O . GLU A 1 85 ? -14.610 -1.196 11.754 1.00 87.25 85 GLU A O 1
ATOM 661 N N . LYS A 1 86 ? -12.929 0.056 10.953 1.00 85.12 86 LYS A N 1
ATOM 662 C CA . LYS A 1 86 ? -13.015 1.087 12.000 1.00 85.12 86 LYS A CA 1
ATOM 663 C C . LYS A 1 86 ? -14.315 1.886 11.979 1.00 85.12 86 LYS A C 1
ATOM 665 O O . LYS A 1 86 ? -14.852 2.202 13.042 1.00 85.12 86 LYS A O 1
ATOM 670 N N . LEU A 1 87 ? -14.867 2.168 10.800 1.00 84.00 87 LEU A N 1
ATOM 671 C CA . LEU A 1 87 ? -16.156 2.854 10.672 1.00 84.00 87 LEU A CA 1
ATOM 672 C C . LEU A 1 87 ? -17.346 1.973 11.077 1.00 84.00 87 LEU A C 1
ATOM 674 O O . LEU A 1 87 ? -18.368 2.507 11.510 1.00 84.00 87 LEU A O 1
ATOM 678 N N . MET A 1 88 ? -17.232 0.649 10.941 1.00 84.00 88 MET A N 1
ATOM 679 C CA . MET A 1 88 ? -18.293 -0.315 11.264 1.00 84.00 88 MET A CA 1
ATOM 680 C C . MET A 1 88 ? -18.097 -1.016 12.615 1.00 84.00 88 MET A C 1
ATOM 682 O O . MET A 1 88 ? -18.975 -1.768 13.044 1.00 84.00 88 MET A O 1
ATOM 686 N N . GLU A 1 89 ? -16.985 -0.757 13.304 1.00 87.56 89 GLU A N 1
ATOM 687 C CA . GLU A 1 89 ? -16.638 -1.394 14.570 1.00 87.56 89 GLU A CA 1
ATOM 688 C C . GLU A 1 89 ? -17.750 -1.215 15.619 1.00 87.56 89 GLU A C 1
ATOM 690 O O . GLU A 1 89 ? -18.303 -0.125 15.841 1.00 87.56 89 GLU A O 1
ATOM 695 N N . ARG A 1 90 ? -18.114 -2.316 16.290 1.00 85.31 90 ARG A N 1
ATOM 696 C CA . ARG A 1 90 ? -19.102 -2.280 17.369 1.00 85.31 90 ARG A CA 1
ATOM 697 C C . ARG A 1 90 ? -18.505 -1.527 18.553 1.00 85.31 90 ARG A C 1
ATOM 699 O O . ARG A 1 90 ? -17.521 -1.959 19.128 1.00 85.31 90 ARG A O 1
ATOM 706 N N . ARG A 1 91 ? -19.167 -0.447 18.966 1.00 87.31 91 ARG A N 1
ATOM 707 C CA . ARG A 1 91 ? -18.821 0.288 20.184 1.00 87.31 91 ARG A CA 1
ATOM 708 C C . ARG A 1 91 ? -19.357 -0.442 21.415 1.00 87.31 91 ARG A C 1
ATOM 710 O O . ARG A 1 91 ? -20.579 -0.537 21.579 1.00 87.31 91 ARG A O 1
ATOM 717 N N . TYR A 1 92 ? -18.469 -0.904 22.288 1.00 88.25 92 TYR A N 1
ATOM 718 C CA . TYR A 1 92 ? -18.835 -1.463 23.591 1.00 88.25 92 TYR A CA 1
ATOM 719 C C . TYR A 1 92 ? -19.001 -0.340 24.625 1.00 88.25 92 TYR A C 1
ATOM 721 O O . TYR A 1 92 ? -18.035 0.164 25.183 1.00 88.25 92 TYR A O 1
ATOM 729 N N . ARG A 1 93 ? -20.248 0.085 24.871 1.00 85.00 93 ARG A N 1
ATOM 730 C CA . ARG A 1 93 ? -20.550 1.200 25.793 1.00 85.00 93 ARG A CA 1
ATOM 731 C C . ARG A 1 93 ? -20.306 0.864 27.266 1.00 85.00 93 ARG A C 1
ATOM 733 O O . ARG A 1 93 ? -20.069 1.776 28.047 1.00 85.00 93 ARG A O 1
ATOM 740 N N . ASP A 1 94 ? -20.343 -0.419 27.612 1.00 89.81 94 ASP A N 1
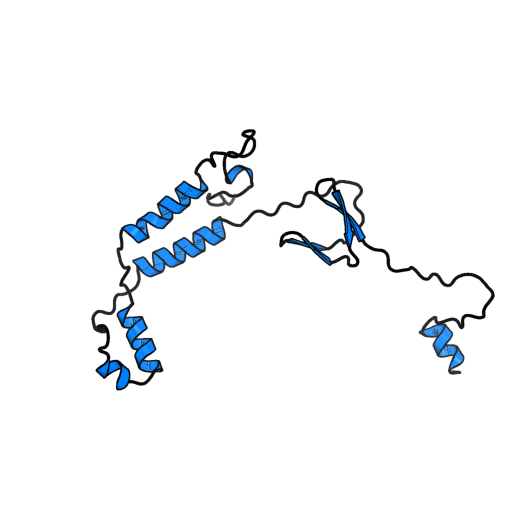ATOM 741 C CA . ASP A 1 94 ? -20.221 -0.906 28.992 1.00 89.81 94 ASP A CA 1
ATOM 742 C C . ASP A 1 94 ? -18.768 -0.938 29.496 1.00 89.81 94 ASP A C 1
ATOM 744 O O . ASP A 1 94 ? -18.522 -1.260 30.653 1.00 89.81 94 ASP A O 1
ATOM 748 N N . PHE A 1 95 ? -17.804 -0.590 28.636 1.00 87.94 95 PHE A N 1
ATOM 749 C CA . PHE A 1 95 ? -16.372 -0.593 28.933 1.00 87.94 95 PHE A CA 1
ATOM 750 C C . PHE A 1 95 ? -15.827 0.845 28.890 1.00 87.94 95 PHE A C 1
ATOM 752 O O . PHE A 1 95 ? -15.235 1.251 27.889 1.00 87.94 95 PHE A O 1
ATOM 759 N N . PRO A 1 96 ? -16.054 1.665 29.935 1.00 87.31 96 PRO A N 1
ATOM 760 C CA . PRO A 1 96 ? -15.451 2.991 30.026 1.00 87.31 96 PRO A CA 1
ATOM 761 C C . PRO A 1 96 ? -13.927 2.899 30.242 1.00 87.31 96 PRO A C 1
ATOM 763 O O . PRO A 1 96 ? -13.430 1.853 30.668 1.00 87.31 96 PRO A O 1
ATOM 766 N N . PRO A 1 97 ? -13.167 3.983 29.992 1.00 88.88 97 PRO A N 1
ATOM 767 C CA . PRO A 1 97 ? -11.741 4.033 30.307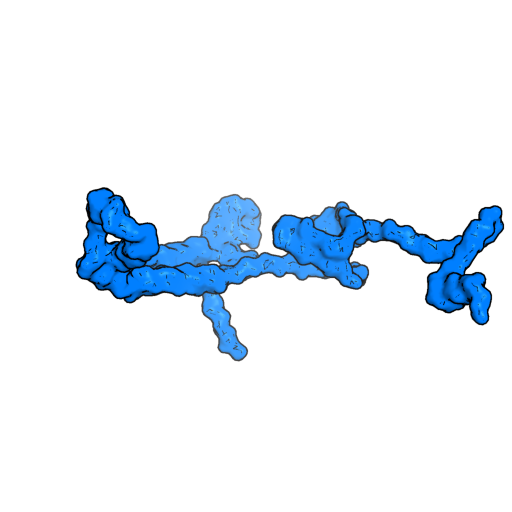 1.00 88.88 97 PRO A CA 1
ATOM 768 C C . PRO A 1 97 ? -11.475 3.734 31.789 1.00 88.88 97 PRO A C 1
ATOM 770 O O . PRO A 1 97 ? -12.148 4.287 32.659 1.00 88.88 97 PRO A O 1
ATOM 773 N N . LEU A 1 98 ? -10.486 2.880 32.067 1.00 89.69 98 LEU A N 1
ATOM 774 C CA . LEU A 1 98 ? -10.090 2.538 33.435 1.00 89.69 98 LEU A CA 1
ATOM 775 C C . LEU A 1 98 ? -9.382 3.714 34.115 1.00 89.69 98 LEU A C 1
ATOM 777 O O . LEU A 1 98 ? -8.554 4.391 33.496 1.00 89.69 98 LEU A O 1
ATOM 781 N N . THR A 1 99 ? -9.642 3.916 35.408 1.00 89.62 99 THR A N 1
ATOM 782 C CA . THR A 1 99 ? -8.834 4.839 36.219 1.00 89.62 99 THR A CA 1
ATOM 783 C C . THR A 1 99 ? -7.467 4.235 36.535 1.00 89.62 99 THR A C 1
ATOM 785 O O . THR A 1 99 ? -7.254 3.024 36.436 1.00 89.62 99 THR A O 1
ATOM 788 N N . ASN A 1 100 ? -6.514 5.072 36.948 1.00 88.88 100 ASN A N 1
ATOM 789 C CA . ASN A 1 100 ? -5.175 4.605 37.312 1.00 88.88 100 ASN A CA 1
ATOM 790 C C . ASN A 1 100 ? -5.208 3.602 38.473 1.00 88.88 100 ASN A C 1
ATOM 792 O O . ASN A 1 100 ? -4.407 2.671 38.507 1.00 88.88 100 ASN A O 1
ATOM 796 N N . GLU A 1 101 ? -6.139 3.772 39.408 1.00 87.69 101 GLU A N 1
ATOM 797 C CA . GLU A 1 101 ? -6.337 2.876 40.546 1.00 87.69 101 GLU A CA 1
ATOM 798 C C . GLU A 1 101 ? -6.892 1.522 40.094 1.00 87.69 101 GLU A C 1
ATOM 800 O O . GLU A 1 101 ? -6.399 0.490 40.537 1.00 87.69 101 GLU A O 1
ATOM 805 N N . GLN A 1 102 ? -7.857 1.516 39.167 1.00 87.00 102 GLN A N 1
ATOM 806 C CA . GLN A 1 102 ? -8.425 0.286 38.606 1.00 87.00 102 GLN A CA 1
ATOM 807 C C . GLN A 1 102 ? -7.389 -0.501 37.799 1.00 87.00 102 GLN A C 1
ATOM 809 O O . GLN A 1 102 ? -7.279 -1.709 37.969 1.00 87.00 102 GLN A O 1
ATOM 814 N N . ARG A 1 103 ? -6.563 0.180 36.992 1.00 87.75 103 ARG A N 1
ATOM 815 C CA . ARG A 1 103 ? -5.470 -0.462 36.236 1.00 87.75 103 ARG A CA 1
ATOM 816 C C . ARG A 1 103 ? -4.437 -1.116 37.149 1.00 87.75 103 ARG A C 1
ATOM 818 O O . ARG A 1 103 ? -3.905 -2.155 36.810 1.00 87.75 103 ARG A O 1
ATOM 825 N N . ARG A 1 104 ? -4.153 -0.536 38.316 1.00 88.81 104 ARG A N 1
ATOM 826 C CA . ARG A 1 104 ? -3.211 -1.128 39.286 1.00 88.81 104 ARG A CA 1
ATOM 827 C C . ARG A 1 104 ? -3.778 -2.342 40.024 1.00 88.81 104 ARG A C 1
ATOM 829 O O . ARG A 1 104 ? -3.012 -3.053 40.663 1.00 88.81 104 ARG A O 1
ATOM 836 N N . ALA A 1 105 ? -5.094 -2.530 39.986 1.00 89.38 105 ALA A N 1
ATOM 837 C CA . ALA A 1 105 ? -5.804 -3.587 40.698 1.00 89.38 105 ALA A CA 1
ATOM 838 C C . ALA A 1 105 ? -6.236 -4.755 39.790 1.00 89.38 105 ALA A C 1
ATOM 840 O O . ALA A 1 105 ? -6.896 -5.669 40.278 1.00 89.38 105 ALA A O 1
ATOM 841 N N . MET A 1 106 ? -5.901 -4.716 38.497 1.00 90.00 106 MET A N 1
ATOM 842 C CA . MET A 1 106 ? -6.248 -5.736 37.502 1.00 90.00 106 MET A CA 1
ATOM 843 C C . MET A 1 106 ? -4.987 -6.383 36.930 1.00 90.00 106 MET A C 1
ATOM 845 O O . MET A 1 106 ? -3.917 -5.774 36.936 1.00 90.00 106 MET A O 1
ATOM 849 N N . ASP A 1 107 ? -5.131 -7.593 36.397 1.00 93.88 107 ASP A N 1
ATOM 850 C CA . ASP A 1 107 ? -4.045 -8.274 35.693 1.00 93.88 107 ASP A CA 1
ATOM 851 C C . ASP A 1 107 ? -3.835 -7.674 34.291 1.00 93.88 107 ASP A C 1
ATOM 853 O O . ASP A 1 107 ? -4.793 -7.289 33.616 1.00 93.88 107 ASP A O 1
ATOM 857 N N . ASP A 1 108 ? -2.591 -7.665 33.798 1.00 91.00 108 ASP A N 1
ATOM 858 C CA . ASP A 1 108 ? -2.215 -7.057 32.506 1.00 91.00 108 ASP A CA 1
ATOM 859 C C . ASP A 1 108 ? -3.085 -7.531 31.330 1.00 91.00 108 ASP A C 1
ATOM 861 O O . ASP A 1 108 ? -3.511 -6.738 30.491 1.00 91.00 108 ASP A O 1
ATOM 865 N N . LYS A 1 109 ? -3.409 -8.829 31.297 1.00 92.00 109 LYS A N 1
ATOM 866 C CA . LYS A 1 109 ? -4.251 -9.428 30.252 1.00 92.00 109 LYS A CA 1
ATOM 867 C C . LYS A 1 109 ? -5.698 -8.927 30.309 1.00 92.00 109 LYS A C 1
ATOM 869 O O . LYS A 1 109 ? -6.346 -8.786 29.274 1.00 92.00 109 LYS A O 1
ATOM 874 N N . GLU A 1 110 ? -6.219 -8.668 31.505 1.00 89.69 110 GLU A N 1
ATOM 875 C CA . GLU A 1 110 ? -7.562 -8.111 31.678 1.00 89.69 110 GLU A CA 1
ATOM 876 C C . GLU A 1 110 ? -7.589 -6.623 31.322 1.00 89.69 110 GLU A C 1
ATOM 878 O O . GLU A 1 110 ? -8.542 -6.171 30.684 1.00 89.69 110 GLU A O 1
ATOM 883 N N . ILE A 1 111 ? -6.529 -5.883 31.670 1.00 91.94 111 ILE A N 1
ATOM 884 C CA . ILE A 1 111 ? -6.347 -4.480 31.277 1.00 91.94 111 ILE A CA 1
ATOM 885 C C . ILE A 1 111 ? -6.319 -4.363 29.755 1.00 91.94 111 ILE A C 1
ATOM 887 O O . ILE A 1 111 ? -7.036 -3.529 29.208 1.00 91.94 111 ILE A O 1
ATOM 891 N N . GLU A 1 112 ? -5.544 -5.202 29.066 1.00 92.00 112 GLU A N 1
ATOM 892 C CA . GLU A 1 112 ? -5.447 -5.197 27.604 1.00 92.00 112 GLU A CA 1
ATOM 893 C C . GLU A 1 112 ? -6.817 -5.436 26.955 1.00 92.00 112 GLU A C 1
ATOM 895 O O . GLU A 1 112 ? -7.286 -4.606 26.174 1.00 92.00 112 GLU A O 1
ATOM 900 N N . MET A 1 113 ? -7.525 -6.496 27.363 1.00 91.69 113 MET A N 1
ATOM 901 C CA . MET A 1 113 ? -8.874 -6.786 26.858 1.00 91.69 113 MET A CA 1
ATOM 902 C C . MET A 1 113 ? -9.876 -5.666 27.161 1.00 91.69 113 MET A C 1
ATOM 904 O O . MET A 1 113 ? -10.787 -5.407 26.367 1.00 91.69 113 MET A O 1
ATOM 908 N N . TRP A 1 114 ? -9.760 -5.022 28.324 1.00 93.56 114 TRP A N 1
ATOM 909 C CA . TRP A 1 114 ? -10.624 -3.907 28.693 1.00 93.56 114 TRP A CA 1
ATOM 910 C C . TRP A 1 114 ? -10.322 -2.672 27.853 1.00 93.56 114 TRP A C 1
ATOM 912 O O . TRP A 1 114 ? -11.244 -2.038 27.343 1.00 93.56 114 TRP A O 1
ATOM 922 N N . GLU A 1 115 ? -9.046 -2.337 27.673 1.00 88.62 115 GLU A N 1
ATOM 923 C CA . GLU A 1 115 ? -8.613 -1.217 26.847 1.00 88.62 115 GLU A CA 1
ATOM 924 C C . GLU A 1 115 ? -9.002 -1.409 25.379 1.00 88.62 115 GLU A C 1
ATOM 926 O O . GLU A 1 115 ? -9.446 -0.447 24.752 1.00 88.62 115 GLU A O 1
ATOM 931 N N . GLU A 1 116 ? -8.897 -2.621 24.831 1.00 89.06 116 GLU A N 1
ATOM 932 C CA . GLU A 1 116 ? -9.383 -2.936 23.482 1.00 89.06 116 GLU A CA 1
ATOM 933 C C . GLU A 1 116 ? -10.886 -2.664 23.350 1.00 89.06 116 GLU A C 1
ATOM 935 O O . GLU A 1 116 ? -11.323 -1.954 22.439 1.00 89.06 116 GLU A O 1
ATOM 940 N N . LYS A 1 117 ? -11.692 -3.152 24.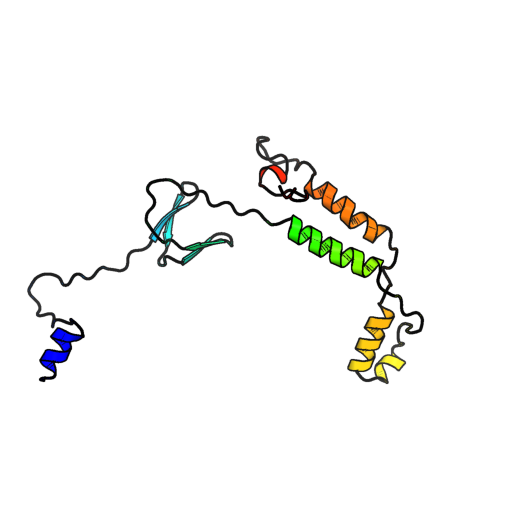301 1.00 88.31 117 LYS A N 1
ATOM 941 C CA . LYS A 1 117 ? -13.142 -2.904 24.309 1.00 88.31 117 LYS A CA 1
ATOM 942 C C . LYS A 1 117 ? -13.473 -1.430 24.520 1.00 88.31 117 LYS A C 1
ATOM 944 O O . LYS A 1 117 ? -14.368 -0.920 23.849 1.00 88.31 117 LYS A O 1
ATOM 949 N N . ALA A 1 118 ? -12.744 -0.734 25.386 1.00 87.88 118 ALA A N 1
ATOM 950 C CA . ALA A 1 118 ? -12.923 0.694 25.628 1.00 87.88 118 ALA A CA 1
ATOM 951 C C . ALA A 1 118 ? -12.541 1.547 24.405 1.00 87.88 118 ALA A C 1
ATOM 953 O O . ALA A 1 118 ? -13.146 2.595 24.171 1.00 87.88 118 ALA A O 1
ATOM 954 N N . LYS A 1 119 ? -11.571 1.091 23.599 1.00 86.50 119 LYS A N 1
ATOM 955 C CA . LYS A 1 119 ? -11.155 1.739 22.343 1.00 86.50 119 LYS A CA 1
ATOM 956 C C . LYS A 1 119 ? -12.052 1.382 21.149 1.00 86.50 119 LYS A C 1
ATOM 958 O O . LYS A 1 119 ? -12.028 2.086 20.137 1.00 86.50 119 LYS A O 1
ATOM 963 N N . SER A 1 120 ? -12.857 0.326 21.255 1.00 87.75 120 SER A N 1
ATOM 964 C CA . SER A 1 120 ? -13.724 -0.134 20.168 1.00 87.75 120 SER A CA 1
ATOM 965 C C . SER A 1 120 ? -14.743 0.918 19.721 1.00 87.75 120 SER A C 1
ATOM 967 O O . SER A 1 120 ? -15.416 1.572 20.528 1.00 87.75 120 SER A O 1
ATOM 969 N N . GLY A 1 121 ? -14.894 1.079 18.405 1.00 83.81 121 GLY A N 1
ATOM 970 C CA . GLY A 1 121 ? -15.914 1.958 17.833 1.00 83.81 121 GLY A CA 1
ATOM 971 C C . GLY A 1 121 ? -15.757 3.434 18.219 1.00 83.81 121 GLY A C 1
ATOM 972 O O . GLY A 1 121 ? -16.722 4.190 18.087 1.00 83.81 121 GLY A O 1
ATOM 973 N N . LEU A 1 122 ? -14.569 3.851 18.682 1.00 86.31 122 LEU A N 1
ATOM 974 C CA . LEU A 1 122 ? -14.216 5.260 18.890 1.00 86.31 122 LEU A CA 1
ATOM 975 C C . LEU A 1 122 ? -14.278 6.053 17.581 1.00 86.31 122 LEU A C 1
ATOM 977 O O . LEU A 1 122 ? -14.766 7.175 17.568 1.00 86.31 122 LEU A O 1
ATOM 981 N N . LEU A 1 123 ? -13.826 5.441 16.485 1.00 85.31 123 LEU A N 1
ATOM 982 C CA . LEU A 1 123 ? -13.805 6.039 15.146 1.00 85.31 123 LEU A CA 1
ATOM 983 C C . LEU A 1 123 ? -15.083 5.745 14.345 1.00 85.31 123 LEU A C 1
ATOM 985 O O . LEU A 1 123 ? -15.162 6.031 13.150 1.00 85.31 123 LEU A O 1
ATOM 989 N N . ARG A 1 124 ? -16.100 5.153 14.983 1.00 82.88 124 ARG A N 1
ATOM 990 C CA . ARG A 1 124 ? -17.348 4.793 14.313 1.00 82.88 124 ARG A CA 1
ATOM 991 C C . ARG A 1 124 ? -18.060 6.053 13.827 1.00 82.88 124 ARG A C 1
ATOM 993 O O . ARG A 1 124 ? -18.480 6.880 14.633 1.00 82.88 124 ARG A O 1
ATOM 1000 N N . GLY A 1 125 ? -18.277 6.141 12.517 1.00 76.88 125 GLY A N 1
ATOM 1001 C CA . GLY A 1 125 ? -18.953 7.283 11.898 1.00 76.88 125 GLY A CA 1
ATOM 1002 C C . GLY A 1 125 ? -18.121 8.568 11.881 1.00 76.88 125 GLY A C 1
ATOM 1003 O O . GLY A 1 125 ? -18.686 9.643 11.695 1.00 76.88 125 GLY A O 1
ATOM 1004 N N . ASP A 1 126 ? -16.804 8.473 12.077 1.00 82.56 126 ASP A N 1
ATOM 1005 C CA . ASP A 1 126 ? -15.908 9.613 11.926 1.00 82.56 126 ASP A CA 1
ATOM 1006 C C . ASP A 1 126 ? -15.894 10.086 10.457 1.00 82.56 126 ASP A C 1
ATOM 1008 O O . ASP A 1 126 ? -15.510 9.361 9.534 1.00 82.56 126 ASP A O 1
ATOM 1012 N N . HIS A 1 127 ? -16.341 11.323 10.244 1.00 78.19 127 HIS A N 1
ATOM 1013 C CA . HIS A 1 127 ? -16.430 11.945 8.928 1.00 78.19 127 HIS A CA 1
ATOM 1014 C C . HIS A 1 127 ? -15.049 12.219 8.311 1.00 78.19 127 HIS A C 1
ATOM 1016 O O . HIS A 1 127 ? -14.901 12.100 7.094 1.00 78.19 127 HIS A O 1
ATOM 1022 N N . MET A 1 128 ? -14.029 12.517 9.123 1.00 81.19 128 MET A N 1
ATOM 1023 C CA . MET A 1 128 ? -12.657 12.715 8.659 1.00 81.19 128 MET A CA 1
ATOM 1024 C C . MET A 1 128 ? -12.086 11.394 8.143 1.00 81.19 128 MET A C 1
ATOM 1026 O O . MET A 1 128 ? -11.552 11.344 7.037 1.00 81.19 128 MET A O 1
ATOM 1030 N N . LEU A 1 129 ? -12.293 10.298 8.880 1.00 81.00 129 LEU A N 1
ATOM 1031 C CA . LEU A 1 129 ? -11.870 8.962 8.447 1.00 81.00 129 LEU A CA 1
ATOM 1032 C C . LEU A 1 129 ? -12.580 8.522 7.154 1.00 81.00 129 LEU A C 1
ATOM 1034 O O . LEU A 1 129 ? -11.967 7.891 6.293 1.00 81.00 129 LEU A O 1
ATOM 1038 N N . SER A 1 130 ? -13.852 8.900 6.985 1.00 73.19 130 SER A N 1
ATOM 1039 C CA . SER A 1 130 ? -14.605 8.619 5.756 1.00 73.19 130 SER A CA 1
ATOM 1040 C C . SER A 1 130 ? -14.077 9.372 4.522 1.00 73.19 130 SER A C 1
ATOM 1042 O O . SER A 1 130 ? -14.173 8.858 3.407 1.00 73.19 130 SER A O 1
ATOM 1044 N N . GLY A 1 131 ? -13.472 10.552 4.717 1.00 80.94 131 GLY A N 1
ATOM 1045 C CA . GLY A 1 131 ? -12.886 11.371 3.649 1.00 80.94 131 GLY A CA 1
ATOM 1046 C C . GLY A 1 131 ? -11.553 10.838 3.119 1.00 80.94 131 GLY A C 1
ATOM 1047 O O . GLY A 1 131 ? -11.289 10.940 1.922 1.00 80.94 131 GLY A O 1
ATOM 1048 N N . ILE A 1 132 ? -10.767 10.161 3.967 1.00 82.75 132 ILE A N 1
ATOM 1049 C CA . ILE A 1 132 ? -9.407 9.693 3.641 1.00 82.75 132 ILE A CA 1
ATOM 1050 C C . ILE A 1 132 ? -9.366 8.811 2.385 1.00 82.75 132 ILE A C 1
ATOM 1052 O O . ILE A 1 132 ? -8.454 8.948 1.575 1.00 82.75 132 ILE A O 1
ATOM 1056 N N . LEU A 1 133 ? -10.344 7.919 2.179 1.00 77.75 133 LEU A N 1
ATOM 1057 C CA . LEU A 1 133 ? -10.363 7.053 0.989 1.00 77.75 133 LEU A CA 1
ATOM 1058 C C . LEU A 1 133 ? -10.600 7.837 -0.306 1.00 77.75 133 LEU A C 1
ATOM 1060 O O . LEU A 1 133 ? -10.089 7.456 -1.361 1.00 77.75 133 LEU A O 1
ATOM 1064 N N . THR A 1 134 ? -11.389 8.904 -0.233 1.00 80.69 134 THR A N 1
ATOM 1065 C CA . THR A 1 134 ? -11.669 9.784 -1.371 1.00 80.69 134 THR A CA 1
ATOM 1066 C C . THR A 1 134 ? -10.453 10.654 -1.662 1.00 80.69 134 THR A C 1
ATOM 1068 O O . THR A 1 134 ? -10.006 10.699 -2.807 1.00 80.69 134 THR A O 1
ATOM 1071 N N . ASP A 1 135 ? -9.856 11.242 -0.626 1.00 84.25 135 ASP A N 1
ATOM 1072 C CA . ASP A 1 135 ? -8.651 12.068 -0.741 1.00 84.25 135 ASP A CA 1
ATOM 1073 C C . ASP A 1 135 ? -7.465 11.262 -1.269 1.00 84.25 135 ASP A C 1
ATOM 1075 O O . ASP A 1 135 ? -6.765 11.700 -2.176 1.00 84.25 135 ASP A O 1
ATOM 1079 N N . MET A 1 136 ? -7.277 10.034 -0.781 1.00 78.44 136 MET A N 1
ATOM 1080 C CA . MET A 1 136 ? -6.211 9.153 -1.250 1.00 78.44 136 MET A CA 1
ATOM 1081 C C . MET A 1 136 ? -6.374 8.784 -2.729 1.00 78.44 136 MET A C 1
ATOM 1083 O O . MET A 1 136 ? -5.387 8.760 -3.463 1.00 78.44 136 MET A O 1
ATOM 1087 N N . ARG A 1 137 ? -7.607 8.533 -3.193 1.00 75.25 137 ARG A N 1
ATOM 1088 C CA . ARG A 1 137 ? -7.860 8.315 -4.627 1.00 75.25 137 ARG A CA 1
ATOM 1089 C C . ARG A 1 137 ? -7.535 9.554 -5.446 1.00 75.25 137 ARG A C 1
ATOM 1091 O O . ARG A 1 137 ? -6.866 9.416 -6.466 1.00 75.25 137 ARG A O 1
ATOM 1098 N N . MET A 1 138 ? -7.965 10.730 -4.987 1.00 79.69 138 MET A N 1
ATOM 1099 C CA . MET A 1 138 ? -7.668 11.994 -5.663 1.00 79.69 138 MET A CA 1
ATOM 1100 C C . MET A 1 138 ? -6.158 12.222 -5.761 1.00 79.69 138 MET A C 1
ATOM 1102 O O . MET A 1 138 ? -5.664 12.439 -6.860 1.00 79.69 138 MET A O 1
ATOM 1106 N N . LEU A 1 139 ? -5.411 12.033 -4.669 1.00 76.38 139 LEU A N 1
ATOM 1107 C CA . LEU A 1 139 ? -3.949 12.166 -4.644 1.00 76.38 139 LEU A CA 1
ATOM 1108 C C . LEU A 1 139 ? -3.231 11.211 -5.607 1.00 76.38 139 LEU A C 1
ATOM 1110 O O . LEU A 1 139 ? -2.213 11.583 -6.184 1.00 76.38 139 LEU A O 1
ATOM 1114 N N . ILE A 1 140 ? -3.735 9.984 -5.787 1.00 71.50 140 ILE A N 1
ATOM 1115 C CA . ILE A 1 140 ? -3.133 9.024 -6.725 1.00 71.50 140 ILE A CA 1
ATOM 1116 C C . ILE A 1 140 ? -3.465 9.386 -8.180 1.00 71.50 140 ILE A C 1
ATOM 1118 O O . ILE A 1 140 ? -2.638 9.190 -9.073 1.00 71.50 140 ILE A O 1
ATOM 1122 N N . SER A 1 141 ? -4.668 9.906 -8.428 1.00 70.56 141 SER A N 1
ATOM 1123 C CA . SER A 1 141 ? -5.079 10.374 -9.756 1.00 70.56 141 SER A CA 1
ATOM 1124 C C . SER A 1 141 ? -4.522 11.750 -10.126 1.00 70.56 141 SER A C 1
ATOM 1126 O O . SER A 1 141 ? -4.501 12.098 -11.307 1.00 70.56 141 SER A O 1
ATOM 1128 N N . ASP A 1 142 ? -4.091 12.526 -9.134 1.00 72.38 142 ASP A N 1
ATOM 1129 C CA . ASP A 1 142 ? -3.653 13.898 -9.318 1.00 72.38 142 ASP A CA 1
ATOM 1130 C C . ASP A 1 142 ? -2.356 13.981 -10.122 1.00 72.38 142 ASP A C 1
ATOM 1132 O O . ASP A 1 142 ? -1.459 13.132 -10.075 1.00 72.38 142 ASP A O 1
ATOM 1136 N N . GLN A 1 143 ? -2.269 15.061 -10.893 1.00 65.12 143 GLN A N 1
ATOM 1137 C CA . GLN A 1 143 ? -1.121 15.336 -11.735 1.00 65.12 143 GLN A CA 1
ATOM 1138 C C . GLN A 1 143 ? 0.074 15.747 -10.862 1.00 65.12 143 GLN A C 1
ATOM 1140 O O . GLN A 1 143 ? 0.002 16.730 -10.118 1.00 65.12 143 GLN A O 1
ATOM 1145 N N . VAL A 1 144 ? 1.203 15.043 -10.981 1.00 66.19 144 VAL A N 1
ATOM 1146 C CA . VAL A 1 144 ? 2.436 15.399 -10.268 1.00 66.19 144 VAL A CA 1
ATOM 1147 C C . VAL A 1 144 ? 3.042 16.631 -10.940 1.00 66.19 144 VAL A C 1
ATOM 1149 O O . VAL A 1 144 ? 3.579 16.565 -12.046 1.00 66.19 144 VAL A O 1
ATOM 1152 N N . LYS A 1 145 ? 2.936 17.786 -10.279 1.00 62.75 145 LYS A N 1
ATOM 1153 C CA . LYS A 1 145 ? 3.523 19.048 -10.749 1.00 62.75 145 LYS A CA 1
ATOM 1154 C C . LYS A 1 145 ? 5.007 19.107 -10.372 1.00 62.75 145 LYS A C 1
ATOM 1156 O O . LYS A 1 145 ? 5.373 18.757 -9.257 1.00 62.75 145 LYS A O 1
ATOM 1161 N N . GLY A 1 146 ? 5.853 19.596 -11.280 1.00 60.56 146 GLY A N 1
ATOM 1162 C CA . GLY A 1 146 ? 7.274 19.867 -11.002 1.00 60.56 146 GLY A CA 1
ATOM 1163 C C . GLY A 1 146 ? 8.276 18.830 -11.522 1.00 60.56 146 GLY A C 1
ATOM 1164 O O . GLY A 1 146 ? 9.477 19.029 -11.357 1.00 60.56 146 GLY A O 1
ATOM 1165 N N . LEU A 1 147 ? 7.825 17.769 -12.197 1.00 59.97 147 LEU A N 1
ATOM 1166 C CA . LEU A 1 147 ? 8.710 16.883 -12.957 1.00 59.97 147 LEU A CA 1
ATOM 1167 C C . LEU A 1 147 ? 9.026 17.550 -14.305 1.00 59.97 147 LEU A C 1
ATOM 1169 O O . LEU A 1 147 ? 8.184 17.618 -15.202 1.00 59.97 147 LEU A O 1
ATOM 1173 N N . GLY A 1 148 ? 10.223 18.132 -14.408 1.00 55.28 148 GLY A N 1
ATOM 1174 C CA . GLY A 1 148 ? 10.702 18.801 -15.617 1.00 55.28 148 GLY A CA 1
ATOM 1175 C C . GLY A 1 148 ? 10.620 17.895 -16.849 1.00 55.28 148 GLY A C 1
ATOM 1176 O O . GLY A 1 148 ? 10.856 16.694 -16.758 1.00 55.28 148 GLY A O 1
ATOM 1177 N N . ASP A 1 149 ? 10.288 18.507 -17.988 1.00 60.84 149 ASP A N 1
ATOM 1178 C CA . ASP A 1 149 ? 10.116 17.904 -19.323 1.00 60.84 149 ASP A CA 1
ATOM 1179 C C . ASP A 1 149 ? 8.745 17.258 -19.625 1.00 60.84 149 ASP A C 1
ATOM 1181 O O . ASP A 1 149 ? 8.523 16.777 -20.732 1.00 60.84 149 ASP A O 1
ATOM 1185 N N . GLY A 1 150 ? 7.780 17.260 -18.691 1.00 57.78 150 GLY A N 1
ATOM 1186 C CA . GLY A 1 150 ? 6.372 16.908 -18.979 1.00 57.78 150 GLY A CA 1
ATOM 1187 C C . GLY A 1 150 ? 6.105 15.449 -19.390 1.00 57.78 150 GLY A C 1
ATOM 1188 O O . GLY A 1 150 ? 4.958 15.077 -19.632 1.00 57.78 150 GLY A O 1
ATOM 1189 N N . ARG A 1 151 ? 7.149 14.612 -19.435 1.00 59.06 151 ARG A N 1
ATOM 1190 C CA . ARG A 1 151 ? 7.099 13.192 -19.823 1.00 59.06 151 ARG A CA 1
ATOM 1191 C C . ARG A 1 151 ? 6.390 12.301 -18.805 1.00 59.06 151 ARG A C 1
ATOM 1193 O O . ARG A 1 151 ? 5.866 11.262 -19.184 1.00 59.06 151 ARG A O 1
ATOM 1200 N N . ILE A 1 152 ? 6.387 12.706 -17.534 1.00 57.81 152 ILE A N 1
ATOM 1201 C CA . ILE A 1 152 ? 5.659 12.040 -16.453 1.00 57.81 152 ILE A CA 1
ATOM 1202 C C . ILE A 1 152 ? 4.837 13.108 -15.743 1.00 57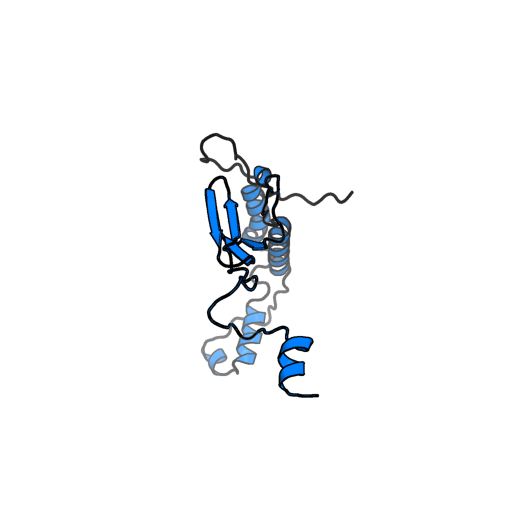.81 152 ILE A C 1
ATOM 1204 O O . ILE A 1 152 ? 5.364 13.938 -15.010 1.00 57.81 152 ILE A O 1
ATOM 1208 N N . SER A 1 153 ? 3.540 13.106 -16.009 1.00 63.31 153 SER A N 1
ATOM 1209 C CA . SER A 1 153 ? 2.569 14.028 -15.427 1.00 63.31 153 SER A CA 1
ATOM 1210 C C . SER A 1 153 ? 1.610 13.332 -14.469 1.00 63.31 153 SER A C 1
ATOM 1212 O O . SER A 1 153 ? 1.017 13.996 -13.635 1.00 63.31 153 SER A O 1
ATOM 1214 N N . SER A 1 154 ? 1.477 12.010 -14.511 1.00 65.25 154 SER A N 1
ATOM 1215 C CA . SER A 1 154 ? 0.589 11.275 -13.603 1.00 65.25 154 SER A CA 1
ATOM 1216 C C . SER A 1 154 ? 1.210 9.955 -13.178 1.00 65.25 154 SER A C 1
ATOM 1218 O O . SER A 1 154 ? 1.877 9.311 -13.990 1.00 65.25 154 SER A O 1
ATOM 1220 N N . LEU A 1 155 ? 0.900 9.493 -11.965 1.00 67.94 155 LEU A N 1
ATOM 1221 C CA . LEU A 1 155 ? 1.300 8.165 -11.484 1.00 67.94 155 LEU A CA 1
ATOM 1222 C C . LEU A 1 155 ? 0.808 7.035 -12.417 1.00 67.94 155 LEU A C 1
ATOM 1224 O O . LEU A 1 155 ? 1.512 6.048 -12.625 1.00 67.94 155 LEU A O 1
ATOM 1228 N N . ALA A 1 156 ? -0.309 7.246 -13.122 1.00 67.25 156 ALA A N 1
ATOM 1229 C CA . ALA A 1 156 ? -0.809 6.328 -14.148 1.00 67.25 156 ALA A CA 1
ATOM 1230 C C . ALA A 1 156 ? 0.189 6.058 -15.294 1.00 67.25 156 ALA A C 1
ATOM 1232 O O . ALA A 1 156 ? 0.206 4.961 -15.846 1.00 67.25 156 ALA A O 1
ATOM 1233 N N . GLN A 1 157 ? 1.057 7.017 -15.640 1.00 64.50 157 GLN A N 1
ATOM 1234 C CA . GLN A 1 157 ? 2.037 6.870 -16.731 1.00 64.50 157 GLN A CA 1
ATOM 1235 C C . GLN A 1 157 ? 3.214 5.965 -16.356 1.00 64.50 157 GLN A C 1
ATOM 1237 O O . GLN A 1 157 ? 3.899 5.458 -17.239 1.00 64.50 157 GLN A O 1
ATOM 1242 N N . ILE A 1 158 ? 3.421 5.728 -15.060 1.00 64.19 158 ILE A N 1
ATOM 1243 C CA . ILE A 1 158 ? 4.387 4.756 -14.534 1.00 64.19 158 ILE A CA 1
ATOM 1244 C C . ILE A 1 158 ? 3.693 3.475 -14.041 1.00 64.19 158 ILE A C 1
ATOM 1246 O O . ILE A 1 158 ? 4.262 2.714 -13.264 1.00 64.19 158 ILE A O 1
ATOM 1250 N N . GLY A 1 159 ? 2.457 3.229 -14.495 1.00 60.12 159 GLY A N 1
ATOM 1251 C CA . GLY A 1 159 ? 1.693 2.013 -14.201 1.00 60.12 159 GLY A CA 1
ATOM 1252 C C . GLY A 1 159 ? 0.953 2.020 -12.863 1.00 60.12 159 GLY A C 1
ATOM 1253 O O . GLY A 1 159 ? 0.307 1.034 -12.526 1.00 60.12 159 GLY A O 1
ATOM 1254 N N . ILE A 1 160 ? 1.010 3.115 -12.106 1.00 66.12 160 ILE A N 1
ATOM 1255 C CA . ILE A 1 160 ? 0.305 3.256 -10.833 1.00 66.12 160 ILE A CA 1
ATOM 1256 C C . ILE A 1 160 ? -1.087 3.824 -11.108 1.00 66.12 160 ILE A C 1
ATOM 1258 O O . ILE A 1 160 ? -1.275 5.032 -11.251 1.00 66.12 160 ILE A O 1
ATOM 1262 N N . THR A 1 161 ? -2.075 2.943 -11.211 1.00 64.81 161 THR A N 1
ATOM 1263 C CA . THR A 1 161 ? -3.476 3.318 -11.423 1.00 64.81 161 THR A CA 1
ATOM 1264 C C . THR A 1 161 ? -4.327 2.872 -10.245 1.00 64.81 161 THR A C 1
ATOM 1266 O O . THR A 1 161 ? -4.077 1.822 -9.663 1.00 64.81 161 THR A O 1
ATOM 1269 N N . THR A 1 162 ? -5.356 3.650 -9.910 1.00 61.12 162 THR A N 1
ATOM 1270 C CA . THR A 1 162 ? -6.459 3.187 -9.057 1.00 61.12 162 THR A CA 1
ATOM 1271 C C . THR A 1 162 ? -7.666 2.991 -9.957 1.00 61.12 162 THR A C 1
ATOM 1273 O O . THR A 1 162 ? -8.342 3.937 -10.358 1.00 61.12 162 THR A O 1
ATOM 1276 N N . GLY A 1 163 ? -7.888 1.755 -10.380 1.00 54.97 163 GLY A N 1
ATOM 1277 C CA . GLY A 1 163 ? -8.905 1.461 -11.377 1.00 54.97 163 GLY A CA 1
ATOM 1278 C C . GLY A 1 163 ? -9.165 -0.022 -11.400 1.00 54.97 163 GLY A C 1
ATOM 1279 O O . GLY A 1 163 ? -8.311 -0.784 -11.833 1.00 54.97 163 GLY A O 1
ATOM 1280 N N . SER A 1 164 ? -10.358 -0.408 -10.940 1.00 47.72 164 SER A N 1
ATOM 1281 C CA . SER A 1 164 ? -10.834 -1.786 -10.942 1.00 47.72 164 SER A CA 1
ATOM 1282 C C . SER A 1 164 ? -10.440 -2.469 -12.243 1.00 47.72 164 SER A C 1
ATOM 1284 O O . SER A 1 164 ? -10.928 -2.094 -13.314 1.00 47.72 164 SER A O 1
ATOM 1286 N N . LYS A 1 165 ? -9.565 -3.468 -12.128 1.00 42.91 165 LYS A N 1
ATOM 1287 C CA . LYS A 1 165 ? -9.271 -4.438 -13.173 1.00 42.91 165 LYS A CA 1
ATOM 1288 C C . LYS A 1 165 ? -10.613 -4.916 -13.730 1.00 42.91 165 LYS A C 1
ATOM 1290 O O . LYS A 1 165 ? -11.336 -5.661 -13.070 1.00 42.91 165 LYS A O 1
ATOM 1295 N N . SER A 1 166 ? -11.000 -4.412 -14.899 1.00 33.25 166 SER A N 1
ATOM 1296 C CA . SER A 1 166 ? -12.151 -4.944 -15.615 1.00 33.25 166 SER A CA 1
ATOM 1297 C C . SER A 1 166 ? -11.702 -6.303 -16.124 1.00 33.25 166 SER A C 1
ATOM 1299 O O . SER A 1 166 ? -10.974 -6.416 -17.106 1.00 33.25 166 SER A O 1
ATOM 1301 N N . TYR A 1 167 ? -12.044 -7.341 -15.365 1.00 33.81 167 TYR A N 1
ATOM 1302 C CA . TYR A 1 167 ? -11.932 -8.708 -15.838 1.00 33.81 167 TYR A CA 1
ATOM 1303 C C . TYR A 1 167 ? -12.804 -8.813 -17.096 1.00 33.81 167 TYR A C 1
ATOM 1305 O O . TYR A 1 167 ? -14.016 -8.597 -17.031 1.00 33.81 167 TYR A O 1
ATOM 1313 N N . LYS A 1 168 ? -12.158 -9.051 -18.239 1.00 31.16 168 LYS A N 1
ATOM 1314 C CA . LYS A 1 168 ? -12.790 -9.634 -19.423 1.00 31.16 168 LYS A CA 1
ATOM 1315 C C . LYS A 1 168 ? -12.648 -11.143 -19.351 1.00 31.16 168 LYS A C 1
ATOM 1317 O O . LYS A 1 168 ? -11.577 -11.589 -18.880 1.00 31.16 168 LYS A O 1
#

Foldseek 3Di:
DDPVCCCCPVVVDDDDDPDDDDDPPPPQDWDWDADPNDIDTHSDQWDDDPRDIGHNDDDDPDDDDDADDPPLQVVLVVLVVVLVCLQPWDQDPVQADDDPVRVVVDDPVVNVVSVCNNCTNPCHPPPVSVCVSVVVQCVQAAFDPDPPPPQGGHSVSSVRHDDPPPDD

Sequence (168 aa):
MDDSDFLHEVLNLYEVNNGDEPVNYSNGKNAKFVLNGLETERKANVFTISGVEYTIKAVTDNAVTVSSVSDTDAIFDKIKGFVNEKLMERRYRDFPPLTNEQRRAMDDKEIEMWEEKAKSGLLRGDHMLSGILTDMRMLISDQVKGLGDGRISSLAQIGITTGSKSYK